Protein AF-A0A968KS22-F1 (afdb_monomer_lite)

Foldseek 3Di:
DLPPVQLVVQLVVLVVVQVVCVVDPRHDDPVNSVVSNVVSVCVSVVVVVVVVLVVVPPDDDPPPPDPPPPDPD

Organism: NCBI:txid2719988

Structure (mmCIF, N/CA/C/O backbone):
data_AF-A0A968KS22-F1
#
_entry.id   AF-A0A968KS22-F1
#
loop_
_atom_site.group_PDB
_atom_site.id
_atom_site.type_symbol
_atom_site.label_atom_id
_atom_site.label_alt_id
_atom_site.label_comp_id
_atom_site.label_asym_id
_atom_site.label_entity_id
_atom_site.label_seq_id
_atom_site.pdbx_PDB_ins_code
_atom_site.Cartn_x
_atom_site.Cartn_y
_atom_site.Cartn_z
_atom_site.occupancy
_atom_site.B_iso_or_equiv
_atom_site.auth_seq_id
_atom_site.auth_comp_id
_atom_site.auth_asym_id
_atom_site.auth_atom_id
_atom_site.pdbx_PDB_model_num
ATOM 1 N N . MET A 1 1 ? -7.869 3.589 18.337 1.00 50.97 1 MET A N 1
ATOM 2 C CA . MET A 1 1 ? -8.658 4.567 17.559 1.00 50.97 1 MET A CA 1
ATOM 3 C C . MET A 1 1 ? -8.278 4.390 16.109 1.00 50.97 1 MET A C 1
ATOM 5 O O . MET A 1 1 ? -7.099 4.169 15.858 1.00 50.97 1 MET A O 1
ATOM 9 N N . LEU A 1 2 ? -9.241 4.476 15.190 1.00 55.00 2 LEU A N 1
ATOM 10 C CA . LEU A 1 2 ? -8.952 4.535 13.761 1.00 55.00 2 LEU A CA 1
ATOM 11 C C . LEU A 1 2 ? -8.026 5.710 13.496 1.00 55.00 2 LEU A C 1
ATOM 13 O O . LEU A 1 2 ? -8.435 6.863 13.623 1.00 55.00 2 LEU A O 1
ATOM 17 N N . ASN A 1 3 ? -6.756 5.427 13.227 1.00 70.19 3 ASN A N 1
ATOM 18 C CA . ASN A 1 3 ? -5.789 6.486 13.042 1.00 70.19 3 ASN A CA 1
ATOM 19 C C . ASN A 1 3 ? -5.844 6.911 11.581 1.00 70.19 3 ASN A C 1
ATOM 21 O O . ASN A 1 3 ? -5.110 6.400 10.741 1.00 70.19 3 ASN A O 1
ATOM 25 N N . GLN A 1 4 ? -6.753 7.836 11.281 1.00 73.00 4 GLN A N 1
ATOM 26 C CA . GLN A 1 4 ? -6.841 8.500 9.983 1.00 73.00 4 GLN A CA 1
ATOM 27 C C . GLN A 1 4 ? -5.459 8.977 9.505 1.00 73.00 4 GLN A C 1
ATOM 29 O O . GLN A 1 4 ? -5.165 8.884 8.319 1.00 73.00 4 GLN A O 1
ATOM 34 N N . ALA A 1 5 ? -4.575 9.395 10.422 1.00 78.38 5 ALA A N 1
ATOM 35 C CA . ALA A 1 5 ? -3.210 9.779 10.079 1.00 78.38 5 ALA A CA 1
ATOM 36 C C . ALA A 1 5 ? -2.367 8.605 9.551 1.00 78.38 5 ALA A C 1
ATOM 38 O O . ALA A 1 5 ? -1.534 8.814 8.681 1.00 78.38 5 ALA A O 1
ATOM 39 N N . THR A 1 6 ? -2.597 7.369 10.006 1.00 81.75 6 THR A N 1
ATOM 40 C CA . THR A 1 6 ? -1.904 6.178 9.488 1.00 81.75 6 THR A CA 1
ATOM 41 C C . THR A 1 6 ? -2.301 5.879 8.044 1.00 81.75 6 THR A C 1
ATOM 43 O O . THR A 1 6 ? -1.421 5.623 7.229 1.00 81.75 6 THR A O 1
ATOM 46 N N . LEU A 1 7 ? -3.592 5.970 7.701 1.00 83.50 7 LEU A N 1
ATOM 47 C CA . LEU A 1 7 ? -4.040 5.805 6.312 1.00 83.50 7 LEU A CA 1
ATOM 48 C C . LEU A 1 7 ? -3.502 6.931 5.422 1.00 83.50 7 LEU A C 1
ATOM 50 O O . LEU A 1 7 ? -2.988 6.666 4.340 1.00 83.50 7 LEU A O 1
ATOM 54 N N . THR A 1 8 ? -3.583 8.179 5.889 1.00 86.19 8 THR A N 1
ATOM 55 C CA . THR A 1 8 ? -3.050 9.330 5.153 1.00 86.19 8 THR A CA 1
ATOM 56 C C . THR A 1 8 ? -1.550 9.183 4.899 1.00 86.19 8 THR A C 1
ATOM 58 O O . THR A 1 8 ? -1.114 9.392 3.771 1.00 86.19 8 THR A O 1
ATOM 61 N N . ASN A 1 9 ? -0.767 8.767 5.899 1.00 88.56 9 ASN A N 1
ATOM 62 C CA . ASN A 1 9 ? 0.670 8.536 5.734 1.00 88.56 9 ASN A CA 1
ATOM 63 C C . ASN A 1 9 ? 0.952 7.399 4.742 1.00 88.56 9 ASN A C 1
ATOM 65 O O . ASN A 1 9 ? 1.778 7.575 3.856 1.00 88.56 9 ASN A O 1
ATOM 69 N N . ALA A 1 10 ? 0.211 6.287 4.810 1.00 87.94 10 ALA A N 1
ATOM 70 C CA . ALA A 1 10 ? 0.368 5.187 3.858 1.00 87.94 10 ALA A CA 1
ATOM 71 C C . ALA A 1 10 ? 0.083 5.623 2.408 1.00 87.94 10 ALA A C 1
ATOM 73 O O . ALA A 1 10 ? 0.819 5.261 1.494 1.00 87.94 10 ALA A O 1
ATOM 74 N N . ILE A 1 11 ? -0.951 6.443 2.182 1.00 90.31 11 ILE A N 1
ATOM 75 C CA . ILE A 1 11 ? -1.251 6.988 0.849 1.00 90.31 11 ILE A CA 1
ATOM 76 C C . ILE A 1 11 ? -0.136 7.934 0.382 1.00 90.31 11 ILE A C 1
ATOM 78 O O . ILE A 1 11 ? 0.276 7.866 -0.777 1.00 90.31 11 ILE A O 1
ATOM 82 N N . LEU A 1 12 ? 0.370 8.800 1.267 1.00 93.25 12 LEU A N 1
ATOM 83 C CA . LEU A 1 12 ? 1.474 9.711 0.950 1.00 93.25 12 LEU A CA 1
ATOM 84 C C . LEU A 1 12 ? 2.757 8.955 0.584 1.00 93.25 12 LEU A C 1
ATOM 86 O O . LEU A 1 12 ? 3.437 9.353 -0.363 1.00 93.25 12 LEU A O 1
ATOM 90 N N . ASP A 1 13 ? 3.054 7.854 1.272 1.00 93.44 13 ASP A N 1
ATOM 91 C CA . ASP A 1 13 ? 4.212 7.005 0.983 1.00 93.44 13 ASP A CA 1
ATOM 92 C C . ASP A 1 13 ? 4.085 6.334 -0.394 1.00 93.44 13 ASP A C 1
ATOM 94 O O . ASP A 1 13 ? 5.036 6.346 -1.178 1.00 93.44 13 ASP A O 1
ATOM 98 N N . ILE A 1 14 ? 2.897 5.821 -0.741 1.00 92.19 14 ILE A N 1
ATOM 99 C CA . ILE A 1 14 ? 2.629 5.213 -2.057 1.00 92.19 14 ILE A CA 1
ATOM 100 C C . ILE A 1 14 ? 2.790 6.249 -3.177 1.00 92.19 14 ILE A C 1
ATOM 102 O O . ILE A 1 14 ? 3.459 5.986 -4.178 1.00 92.19 14 ILE A O 1
ATOM 106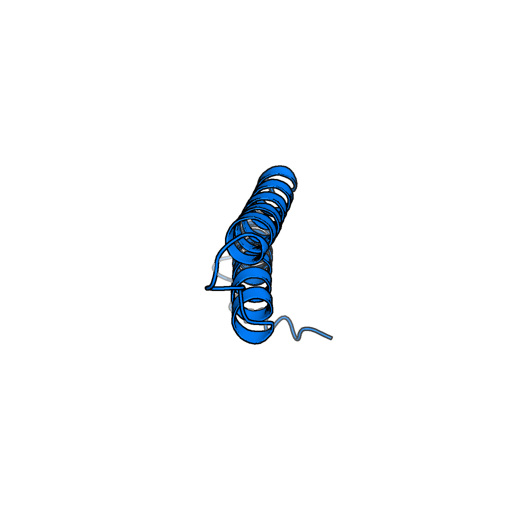 N N . VAL A 1 15 ? 2.208 7.442 -3.016 1.00 90.94 15 VAL A N 1
ATOM 107 C CA . VAL A 1 15 ? 2.295 8.515 -4.022 1.00 90.94 15 VAL A CA 1
ATOM 108 C C . VAL A 1 15 ? 3.728 9.027 -4.161 1.00 90.94 15 VAL A C 1
ATOM 110 O O . VAL A 1 15 ? 4.180 9.264 -5.281 1.00 90.94 15 VAL A O 1
ATOM 113 N N . SER A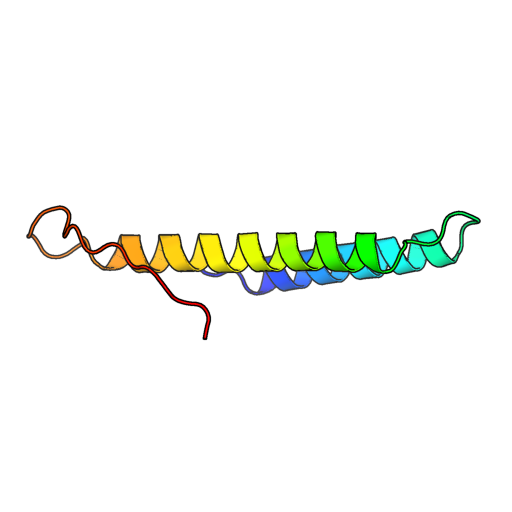 1 16 ? 4.467 9.144 -3.056 1.00 92.62 16 SER A N 1
ATOM 114 C CA . SER A 1 16 ? 5.885 9.520 -3.089 1.00 92.62 16 SER A CA 1
ATOM 115 C C . SER A 1 16 ? 6.717 8.459 -3.807 1.00 92.62 16 SER A C 1
ATOM 117 O O . SER A 1 16 ? 7.485 8.795 -4.702 1.00 92.62 16 SER A O 1
ATOM 119 N N . SER A 1 17 ? 6.487 7.173 -3.521 1.00 90.56 17 SER A N 1
ATOM 120 C CA . SER A 1 17 ? 7.154 6.067 -4.218 1.00 90.56 17 SER A CA 1
ATOM 121 C C . SER A 1 17 ? 6.848 6.051 -5.718 1.00 90.56 17 SER A C 1
ATOM 123 O O . SER A 1 17 ? 7.744 5.832 -6.533 1.00 90.56 17 SER A O 1
ATOM 125 N N . MET A 1 18 ? 5.597 6.320 -6.103 1.00 90.38 18 MET A N 1
ATOM 126 C CA . MET A 1 18 ? 5.202 6.456 -7.505 1.00 90.38 18 MET A CA 1
ATOM 127 C C . MET A 1 18 ? 5.938 7.620 -8.176 1.00 90.38 18 MET A C 1
ATOM 129 O O . MET A 1 18 ? 6.467 7.454 -9.275 1.00 90.38 18 MET A O 1
ATOM 133 N N . ASN A 1 19 ? 6.004 8.777 -7.514 1.00 89.06 19 ASN A N 1
ATOM 134 C CA . ASN A 1 19 ? 6.701 9.955 -8.019 1.00 89.06 19 ASN A CA 1
ATOM 135 C C . ASN A 1 19 ? 8.208 9.696 -8.181 1.00 89.06 19 ASN A C 1
ATOM 137 O O . ASN A 1 19 ? 8.762 9.969 -9.246 1.00 89.06 19 ASN A O 1
ATOM 141 N N . ASP A 1 20 ? 8.850 9.078 -7.190 1.00 89.56 20 ASP A N 1
ATOM 142 C CA . ASP A 1 20 ? 10.262 8.702 -7.255 1.00 89.56 20 ASP A CA 1
ATOM 143 C C . ASP A 1 20 ? 10.512 7.749 -8.426 1.00 89.56 20 ASP A C 1
ATOM 145 O O . ASP A 1 20 ? 11.345 8.024 -9.291 1.00 89.56 20 ASP A O 1
ATOM 149 N N . LYS A 1 21 ? 9.721 6.674 -8.534 1.00 88.38 21 LYS A N 1
ATOM 150 C CA . LYS A 1 21 ? 9.826 5.708 -9.635 1.00 88.38 21 LYS A CA 1
ATOM 151 C C . LYS A 1 21 ? 9.565 6.342 -11.001 1.00 88.38 21 LYS A C 1
ATOM 153 O O . LYS A 1 21 ? 10.232 5.957 -11.960 1.00 88.38 21 LYS A O 1
ATOM 158 N N . SER A 1 22 ? 8.671 7.329 -11.101 1.00 86.31 22 SER A N 1
ATOM 159 C CA . SER A 1 22 ? 8.391 8.049 -12.356 1.00 86.31 22 SER A CA 1
ATOM 160 C C . SER A 1 22 ? 9.602 8.814 -12.899 1.00 86.31 22 SER A C 1
ATOM 162 O O . SER A 1 22 ? 9.725 9.000 -14.106 1.00 86.31 22 SER A O 1
ATOM 164 N N . THR A 1 23 ? 10.522 9.214 -12.016 1.00 85.88 23 THR A N 1
ATOM 165 C CA . THR A 1 23 ? 11.765 9.909 -12.387 1.00 85.88 23 THR A CA 1
ATOM 166 C C . THR A 1 23 ? 12.905 8.945 -12.737 1.00 85.88 23 THR A C 1
ATOM 168 O O . THR A 1 23 ? 13.974 9.370 -13.174 1.00 85.88 23 THR A O 1
ATOM 171 N N . THR A 1 24 ? 12.678 7.637 -12.580 1.00 84.31 24 THR A N 1
ATOM 172 C CA . THR A 1 24 ? 13.623 6.569 -12.931 1.00 84.31 24 THR A CA 1
ATOM 173 C C . THR A 1 24 ? 13.195 5.851 -14.213 1.00 84.31 24 THR A C 1
ATOM 175 O O . THR A 1 24 ? 12.047 5.929 -14.635 1.00 84.31 24 THR A O 1
ATOM 178 N N . ASN A 1 25 ? 14.085 5.044 -14.801 1.00 79.56 25 ASN A N 1
ATOM 179 C CA . ASN A 1 25 ? 13.742 4.152 -15.923 1.00 79.56 25 ASN A CA 1
ATOM 180 C C . ASN A 1 25 ? 12.858 2.948 -15.514 1.00 79.56 25 ASN A C 1
ATOM 182 O O . ASN A 1 25 ? 12.775 1.966 -16.248 1.00 79.56 25 ASN A O 1
ATOM 186 N N . SER A 1 26 ? 12.233 2.992 -14.336 1.00 81.19 26 SER A N 1
ATOM 187 C CA . SER A 1 26 ? 11.366 1.944 -13.799 1.00 81.19 26 SER A CA 1
ATOM 188 C C . SER A 1 26 ? 10.104 2.561 -13.178 1.00 81.19 26 SER A C 1
ATOM 190 O O . SER A 1 26 ? 9.921 2.466 -11.959 1.00 81.19 26 SER A O 1
ATOM 192 N N . PRO A 1 27 ? 9.235 3.201 -13.984 1.00 86.62 27 PRO A N 1
ATOM 193 C CA . PRO A 1 27 ? 7.985 3.767 -13.491 1.00 86.62 27 PRO A CA 1
ATOM 194 C C . PRO A 1 27 ? 7.118 2.688 -12.837 1.00 86.62 27 PRO A C 1
ATOM 196 O O . PRO A 1 27 ? 7.102 1.532 -13.264 1.00 86.62 27 PRO A O 1
ATOM 199 N N . MET A 1 28 ? 6.397 3.075 -11.785 1.00 89.50 28 MET A N 1
ATOM 200 C CA . MET A 1 28 ? 5.420 2.196 -11.147 1.00 89.50 28 MET A CA 1
ATOM 201 C C . MET A 1 28 ? 4.295 1.894 -12.141 1.00 89.50 28 MET A C 1
ATOM 203 O O . MET A 1 28 ? 3.756 2.811 -12.756 1.00 89.50 28 MET A O 1
ATOM 207 N N . ALA A 1 29 ? 3.937 0.620 -12.300 1.00 91.69 29 ALA A N 1
ATOM 208 C CA . ALA A 1 29 ? 2.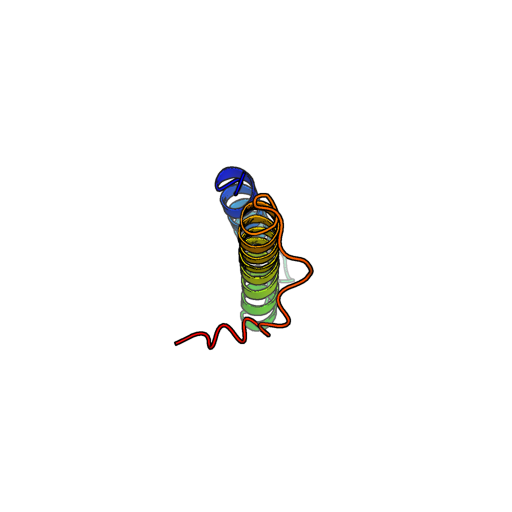791 0.245 -13.120 1.00 91.69 29 ALA A CA 1
ATOM 209 C C . ALA A 1 29 ? 1.477 0.583 -12.399 1.00 91.69 29 ALA A C 1
ATOM 211 O O . ALA A 1 29 ? 1.377 0.405 -11.184 1.00 91.69 29 ALA A O 1
ATOM 212 N N . ASP A 1 30 ? 0.435 0.951 -13.144 1.00 85.62 30 ASP A N 1
ATOM 213 C CA . ASP A 1 30 ? -0.892 1.254 -12.580 1.00 85.62 30 ASP A CA 1
ATOM 214 C C . ASP A 1 30 ? -1.440 0.104 -11.719 1.00 85.62 30 ASP A C 1
ATOM 216 O O . ASP A 1 30 ? -2.051 0.325 -10.675 1.00 85.62 30 ASP A O 1
ATOM 220 N N . ALA A 1 31 ? -1.169 -1.143 -12.121 1.00 88.12 31 ALA A N 1
ATOM 221 C CA . ALA A 1 31 ? -1.542 -2.333 -11.360 1.00 88.12 31 ALA A CA 1
ATOM 222 C C . ALA A 1 31 ? -0.796 -2.436 -10.017 1.00 88.12 31 ALA A C 1
ATOM 224 O O . ALA A 1 31 ? -1.373 -2.866 -9.021 1.00 88.12 31 ALA A O 1
ATOM 225 N N . GLU A 1 32 ? 0.477 -2.035 -9.970 1.00 91.12 32 GLU A N 1
ATOM 226 C CA . GLU A 1 32 ? 1.262 -2.004 -8.733 1.00 91.12 32 GLU A CA 1
ATOM 227 C C . GLU A 1 32 ? 0.712 -0.936 -7.780 1.00 91.12 32 GLU A C 1
ATOM 229 O O . GLU A 1 32 ? 0.472 -1.232 -6.609 1.00 91.12 32 GLU A O 1
ATOM 234 N N . PHE A 1 33 ? 0.427 0.264 -8.293 1.00 89.81 33 PHE A N 1
ATOM 235 C CA . PHE A 1 33 ? -0.196 1.342 -7.524 1.00 89.81 33 PHE A CA 1
ATOM 236 C C . PHE A 1 33 ? -1.561 0.925 -6.954 1.00 89.81 33 PHE A C 1
ATOM 238 O O . PHE A 1 33 ? -1.807 1.067 -5.755 1.00 89.81 33 PHE A O 1
ATOM 245 N N . ALA A 1 34 ? -2.431 0.350 -7.792 1.00 86.00 34 ALA A N 1
ATOM 246 C CA . ALA A 1 34 ? -3.753 -0.111 -7.378 1.00 86.00 34 ALA A CA 1
ATOM 247 C C . ALA A 1 34 ? -3.676 -1.186 -6.282 1.00 86.00 34 ALA A C 1
ATOM 249 O O . ALA A 1 34 ? -4.439 -1.131 -5.317 1.00 86.00 34 ALA A O 1
ATOM 250 N N . ASN A 1 35 ? -2.730 -2.125 -6.389 1.00 90.75 35 ASN A N 1
ATOM 251 C CA . ASN A 1 35 ? -2.522 -3.165 -5.380 1.00 90.75 35 ASN A CA 1
ATOM 252 C C . ASN A 1 35 ? -2.051 -2.586 -4.038 1.00 90.75 35 ASN A C 1
ATOM 254 O O . ASN A 1 35 ? -2.570 -2.975 -2.990 1.00 90.75 35 ASN A O 1
ATOM 258 N N . GLN A 1 36 ? -1.105 -1.642 -4.053 1.00 89.88 36 GLN A N 1
ATOM 259 C CA . GLN A 1 36 ? -0.624 -0.997 -2.826 1.00 89.88 36 GLN A CA 1
ATOM 260 C C . GLN A 1 36 ? -1.728 -0.175 -2.149 1.00 89.88 36 GLN A C 1
ATOM 262 O O . GLN A 1 36 ? -1.921 -0.276 -0.936 1.00 89.88 36 GLN A O 1
ATOM 267 N N . LEU A 1 37 ? -2.507 0.580 -2.930 1.00 87.94 37 LEU A N 1
ATOM 268 C CA . LEU A 1 37 ? -3.629 1.364 -2.416 1.00 87.94 37 LEU A CA 1
ATOM 269 C C . LEU A 1 37 ? -4.726 0.469 -1.823 1.00 87.94 37 LEU A C 1
ATOM 271 O O . LEU A 1 37 ? -5.225 0.742 -0.731 1.00 87.94 37 LEU A O 1
ATOM 275 N N . ALA A 1 38 ? -5.080 -0.620 -2.511 1.00 87.62 38 ALA A N 1
ATOM 276 C CA . ALA A 1 38 ? -6.065 -1.579 -2.020 1.00 87.62 38 ALA A CA 1
ATOM 277 C C . ALA A 1 38 ? -5.620 -2.233 -0.703 1.00 87.62 38 ALA A C 1
ATOM 279 O O . ALA A 1 38 ? -6.441 -2.375 0.203 1.00 87.62 38 ALA A O 1
ATOM 280 N N . SER A 1 39 ? -4.332 -2.569 -0.565 1.00 87.69 39 SER A N 1
ATOM 281 C CA . SER A 1 39 ? -3.774 -3.109 0.682 1.00 87.69 39 SER A CA 1
ATOM 282 C C . SER A 1 39 ? -3.888 -2.108 1.833 1.00 87.69 39 SER A C 1
ATOM 284 O O . SER A 1 39 ? -4.398 -2.454 2.894 1.00 87.69 39 SER A O 1
ATOM 286 N N . ALA A 1 40 ? -3.501 -0.847 1.613 1.00 85.69 40 ALA A N 1
ATOM 287 C CA . ALA A 1 40 ? -3.579 0.191 2.642 1.00 85.69 40 ALA A CA 1
ATOM 288 C C . ALA A 1 40 ? -5.025 0.452 3.106 1.00 85.69 40 ALA A C 1
ATOM 290 O O . ALA A 1 40 ? -5.285 0.625 4.300 1.00 85.69 40 ALA A O 1
ATOM 291 N N . ILE A 1 41 ? -5.985 0.444 2.174 1.00 84.44 41 ILE A N 1
ATOM 292 C CA . ILE A 1 41 ? -7.414 0.567 2.492 1.00 84.44 41 ILE A CA 1
ATOM 293 C C . ILE A 1 4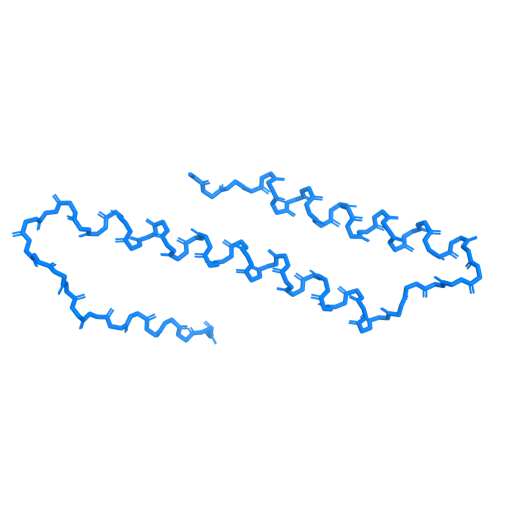1 ? -7.910 -0.672 3.245 1.00 84.44 41 ILE A C 1
ATOM 295 O O . ILE A 1 41 ? -8.643 -0.532 4.224 1.00 84.44 41 ILE A O 1
ATOM 299 N N . HIS A 1 42 ? -7.511 -1.876 2.823 1.00 83.31 42 HIS A N 1
ATOM 300 C CA . HIS A 1 42 ? -7.883 -3.117 3.498 1.00 83.31 42 HIS A CA 1
ATOM 301 C C . HIS A 1 42 ? -7.400 -3.136 4.950 1.00 83.31 42 HIS A C 1
ATOM 303 O O . HIS A 1 42 ? -8.196 -3.416 5.843 1.00 83.31 42 HIS A O 1
ATOM 309 N N . ASP A 1 43 ? -6.145 -2.765 5.199 1.00 82.44 43 ASP A N 1
ATOM 310 C CA . ASP A 1 43 ? -5.566 -2.698 6.543 1.00 82.44 43 ASP A CA 1
ATOM 311 C C . ASP A 1 43 ? -6.263 -1.650 7.415 1.00 82.44 43 ASP A C 1
ATOM 313 O O . ASP A 1 43 ? -6.479 -1.854 8.611 1.00 82.44 43 ASP A O 1
ATOM 317 N N . TYR A 1 44 ? -6.671 -0.524 6.831 1.00 79.94 44 TYR A N 1
ATOM 318 C CA . TYR A 1 44 ? -7.448 0.485 7.544 1.00 79.94 44 TYR A CA 1
ATOM 319 C C . TYR A 1 44 ? -8.846 -0.022 7.929 1.00 79.94 44 TYR A C 1
ATOM 321 O O . TYR A 1 44 ? -9.266 0.120 9.080 1.00 79.94 44 TYR A O 1
ATOM 329 N N . VAL A 1 45 ? -9.563 -0.637 6.985 1.00 77.56 45 VAL A N 1
ATOM 330 C CA . VAL A 1 45 ? -10.923 -1.152 7.200 1.00 77.56 45 VAL A CA 1
ATOM 331 C C . VAL A 1 45 ? -10.921 -2.360 8.137 1.00 77.56 45 VAL A C 1
ATOM 333 O O . VAL A 1 45 ? -11.792 -2.459 9.001 1.00 77.56 45 VAL A O 1
ATOM 336 N N . SER A 1 46 ? -9.951 -3.267 8.026 1.00 74.44 46 SER A N 1
ATOM 337 C CA . SER A 1 46 ? -9.846 -4.440 8.899 1.00 74.44 46 SER A CA 1
ATOM 338 C C . SER A 1 46 ? -9.586 -4.021 10.347 1.00 74.44 46 SER A C 1
ATOM 340 O O . SER A 1 46 ? -10.313 -4.445 11.246 1.00 74.44 46 SER A O 1
ATOM 342 N N . ASN A 1 47 ? -8.665 -3.080 10.573 1.00 67.50 47 ASN A N 1
ATOM 343 C CA . ASN A 1 47 ? -8.427 -2.499 11.893 1.00 67.50 47 ASN A CA 1
ATOM 344 C C . ASN A 1 47 ? -9.656 -1.745 12.431 1.00 67.50 47 ASN A C 1
ATOM 346 O O . ASN A 1 47 ? -9.907 -1.761 13.636 1.00 67.50 47 ASN A O 1
ATOM 350 N N . ALA A 1 48 ? -10.463 -1.131 11.559 1.00 62.78 48 ALA A N 1
ATOM 351 C CA . ALA A 1 48 ? -11.736 -0.523 11.951 1.00 62.78 48 ALA A CA 1
ATOM 352 C C . ALA A 1 48 ? -12.767 -1.537 12.406 1.00 62.78 48 ALA A C 1
ATOM 354 O O . ALA A 1 48 ? -13.422 -1.351 13.431 1.00 62.78 48 ALA A O 1
ATOM 355 N N . THR A 1 49 ? -12.875 -2.622 11.653 1.00 56.75 49 THR A N 1
ATOM 356 C CA . THR A 1 49 ? -13.835 -3.690 11.906 1.00 56.75 49 THR A CA 1
ATOM 357 C C . THR A 1 49 ? -13.507 -4.401 13.221 1.00 56.75 49 THR A C 1
ATOM 359 O O . THR A 1 49 ? -14.400 -4.612 14.037 1.00 56.75 49 THR A O 1
ATOM 362 N N . VAL A 1 50 ? -12.220 -4.655 13.496 1.00 54.12 50 VAL A N 1
ATOM 363 C CA . VAL A 1 50 ? -11.752 -5.222 14.776 1.00 54.12 50 VAL A CA 1
ATOM 364 C C . VAL A 1 50 ? -12.078 -4.305 15.959 1.00 54.12 50 VAL A C 1
ATOM 366 O O . VAL A 1 50 ? -12.466 -4.787 17.024 1.00 54.12 50 VAL A O 1
ATOM 369 N N . MET A 1 51 ? -11.961 -2.981 15.791 1.00 47.78 51 MET A N 1
ATOM 370 C CA . MET A 1 51 ? -12.320 -2.031 16.848 1.00 47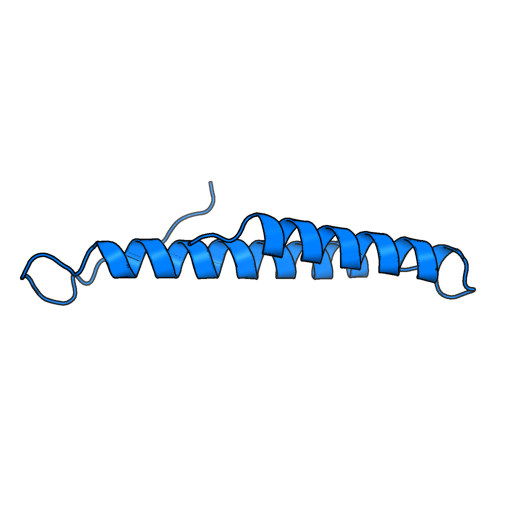.78 51 MET A CA 1
ATOM 371 C C . MET A 1 51 ? -13.826 -2.023 17.141 1.00 47.78 51 MET A C 1
ATOM 373 O O . MET A 1 51 ? -14.204 -1.962 18.307 1.00 47.78 51 MET A O 1
ATOM 377 N N . VAL A 1 52 ? -14.694 -2.109 16.127 1.00 48.25 52 VAL A N 1
ATOM 378 C CA . VAL A 1 52 ? -16.151 -2.190 16.347 1.00 48.25 52 VAL A CA 1
ATOM 379 C C . VAL A 1 52 ? -16.515 -3.462 17.120 1.00 48.25 52 VAL A C 1
ATOM 381 O O . VAL A 1 52 ? -17.312 -3.394 18.052 1.00 48.25 52 VAL A O 1
ATOM 384 N N . ASP A 1 53 ? -15.875 -4.590 16.811 1.00 47.59 53 ASP A N 1
ATOM 385 C CA . ASP A 1 53 ? -16.148 -5.874 17.471 1.00 47.59 53 ASP A CA 1
ATOM 386 C C . ASP A 1 53 ? -15.676 -5.903 18.942 1.00 47.59 53 ASP A C 1
ATOM 388 O O . ASP A 1 53 ? -16.303 -6.507 19.812 1.00 47.59 53 ASP A O 1
ATOM 392 N N . THR A 1 54 ? -14.621 -5.151 19.283 1.00 44.53 54 THR A N 1
ATOM 393 C CA . THR A 1 54 ? -14.126 -5.067 20.672 1.00 44.53 54 THR A CA 1
ATOM 394 C C . THR A 1 54 ? -14.973 -4.183 21.593 1.00 44.53 54 THR A C 1
ATOM 396 O O . THR A 1 54 ? -14.955 -4.395 22.806 1.00 44.53 54 THR A O 1
ATOM 399 N N . PHE A 1 55 ? -15.756 -3.231 21.070 1.00 41.22 55 PHE A N 1
ATOM 400 C CA . PHE A 1 55 ? -16.654 -2.409 21.900 1.00 41.22 55 PHE A CA 1
ATOM 401 C C . PHE A 1 55 ? -18.001 -3.088 22.206 1.00 41.22 55 PHE A C 1
ATOM 403 O O . PHE A 1 55 ? -18.633 -2.753 23.212 1.00 41.22 55 PHE A O 1
ATOM 410 N N . VAL A 1 56 ? -18.427 -4.071 21.403 1.00 44.72 56 VAL A N 1
ATOM 411 C CA . VAL A 1 56 ? -19.735 -4.742 21.556 1.00 44.72 56 VAL A CA 1
ATOM 412 C C . VAL A 1 56 ? -19.718 -5.845 22.632 1.00 44.72 56 VAL A C 1
ATOM 414 O O . VAL A 1 56 ? -20.769 -6.243 23.127 1.00 44.72 56 VAL A O 1
ATOM 417 N N . ALA A 1 57 ? -18.546 -6.267 23.113 1.00 47.28 57 ALA A N 1
ATOM 418 C CA . ALA A 1 57 ? -18.419 -7.323 24.124 1.00 47.28 57 ALA A CA 1
ATOM 419 C C . ALA A 1 57 ? -18.380 -6.839 25.595 1.00 47.28 57 ALA A C 1
ATOM 421 O O . ALA A 1 57 ? -18.066 -7.629 26.484 1.00 47.28 57 ALA A O 1
ATOM 422 N N . SER A 1 58 ? -18.679 -5.567 25.897 1.00 43.97 58 SER A N 1
ATOM 423 C CA . SER A 1 58 ? -18.558 -5.039 27.275 1.00 43.97 58 SER A CA 1
ATOM 424 C C . SER A 1 58 ? -19.819 -5.146 28.147 1.00 43.97 58 SER A C 1
ATOM 426 O O . SER A 1 58 ? -19.752 -4.834 29.331 1.00 43.97 58 SER A O 1
ATOM 428 N N . ASN A 1 59 ? -20.933 -5.681 27.631 1.00 46.25 59 ASN A N 1
ATOM 429 C CA . ASN A 1 59 ? -22.131 -5.976 28.430 1.00 46.25 59 ASN A CA 1
ATOM 430 C C . ASN A 1 59 ? -22.513 -7.468 28.372 1.00 46.25 59 ASN A C 1
ATOM 432 O O . ASN A 1 59 ? -23.481 -7.867 27.736 1.00 46.25 59 ASN A O 1
ATOM 436 N N . GLY A 1 60 ? -21.739 -8.299 29.074 1.00 45.69 60 GLY A N 1
ATOM 437 C CA . GLY A 1 60 ? -22.275 -9.397 29.893 1.00 45.69 60 GLY A CA 1
ATOM 438 C C . GLY A 1 60 ? -23.009 -10.582 29.247 1.00 45.69 60 GLY A C 1
ATOM 439 O O . GLY A 1 60 ? -23.720 -11.265 29.979 1.00 45.69 60 GLY A O 1
ATOM 440 N N . ALA A 1 61 ? -22.864 -10.884 27.953 1.00 45.84 61 ALA A N 1
ATOM 441 C CA . ALA A 1 61 ? -23.592 -12.015 27.356 1.00 45.84 61 ALA A CA 1
ATOM 442 C C . ALA A 1 61 ? -22.827 -12.772 26.254 1.00 45.84 61 ALA A C 1
ATOM 444 O O . ALA A 1 61 ? -23.338 -12.932 25.154 1.00 45.84 61 ALA A O 1
ATOM 445 N N . GLY A 1 62 ? -21.632 -13.288 26.566 1.00 42.53 62 GLY A N 1
ATOM 446 C CA . GLY A 1 62 ? -20.927 -14.282 25.738 1.00 42.53 62 GLY A CA 1
ATOM 447 C C . GLY A 1 62 ? -20.553 -13.830 24.312 1.00 42.53 62 GLY A C 1
ATOM 448 O O . GLY A 1 62 ? -20.905 -12.735 23.878 1.00 42.53 62 GLY A O 1
ATOM 449 N N . PRO A 1 63 ? -19.792 -14.646 23.560 1.00 47.47 63 PRO A N 1
ATOM 450 C CA . PRO A 1 63 ? -19.518 -14.364 22.159 1.00 47.47 63 PRO A CA 1
ATOM 451 C C . PRO A 1 63 ? -20.82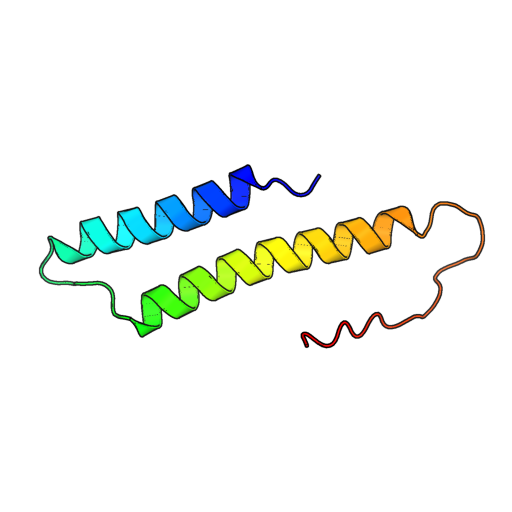1 -14.526 21.376 1.00 47.47 63 PRO A C 1
ATOM 453 O O . PRO A 1 63 ? -21.281 -15.642 21.123 1.00 47.47 63 PRO A O 1
ATOM 456 N N . VAL A 1 64 ? -21.447 -13.410 21.010 1.00 48.72 64 VAL A N 1
ATOM 457 C CA . VAL A 1 64 ? -22.554 -13.433 20.060 1.00 48.72 64 VAL A CA 1
ATOM 458 C C . VAL A 1 64 ? -21.946 -13.879 18.738 1.00 48.72 64 VAL A C 1
ATOM 460 O O . VAL A 1 64 ? -21.209 -13.139 18.098 1.00 48.72 64 VAL A O 1
ATOM 463 N N . SER A 1 65 ? -22.222 -15.126 18.359 1.00 45.69 65 SER A N 1
ATOM 464 C CA . SER A 1 65 ? -21.980 -15.692 17.032 1.00 45.69 65 SER A CA 1
ATOM 465 C C . SER A 1 65 ? -22.833 -14.939 15.999 1.00 45.69 65 SER A C 1
ATOM 467 O O . SER A 1 65 ? -23.791 -15.465 15.435 1.00 45.69 65 SER A O 1
ATOM 469 N N . GLY A 1 66 ? -22.525 -13.667 15.787 1.00 44.97 66 GLY A N 1
ATOM 470 C CA . GLY A 1 66 ? -22.959 -12.886 14.653 1.00 44.97 66 GLY A CA 1
ATOM 471 C C . GLY A 1 66 ? -21.756 -12.774 13.746 1.00 44.97 66 GLY A C 1
ATOM 472 O O . GLY A 1 66 ? -20.907 -11.917 13.955 1.00 44.97 66 GLY A O 1
ATOM 473 N N . THR A 1 67 ? -21.656 -13.646 12.747 1.00 45.22 67 THR A N 1
ATOM 474 C CA . THR A 1 67 ? -20.823 -13.369 11.579 1.00 45.22 67 THR A CA 1
ATOM 475 C C . THR A 1 67 ? -21.262 -12.018 11.031 1.00 45.22 67 THR A C 1
ATOM 477 O O . THR A 1 67 ? -22.267 -11.929 10.323 1.00 45.22 67 THR A O 1
ATOM 480 N N . ALA A 1 68 ? -20.535 -10.958 11.383 1.00 48.53 68 ALA A N 1
ATOM 481 C CA . ALA A 1 68 ? -20.625 -9.671 10.726 1.00 48.53 68 ALA A CA 1
ATOM 482 C C . ALA A 1 68 ? -20.025 -9.849 9.329 1.00 48.53 68 ALA A C 1
ATOM 484 O O . ALA A 1 68 ? -18.909 -9.435 9.030 1.00 48.53 68 ALA A O 1
ATOM 485 N N . THR A 1 69 ? -20.770 -10.530 8.458 1.00 46.44 69 THR A N 1
ATOM 486 C CA . THR A 1 69 ? -20.565 -10.474 7.020 1.00 46.44 69 THR A CA 1
ATOM 487 C C . THR A 1 69 ? -20.980 -9.072 6.595 1.00 46.44 69 THR A C 1
ATOM 489 O O . THR A 1 69 ? -22.086 -8.848 6.105 1.00 46.44 69 THR A O 1
ATOM 492 N N . GLY A 1 70 ? -20.095 -8.107 6.846 1.00 40.94 70 GLY A N 1
ATOM 493 C CA . GLY A 1 70 ? -20.142 -6.799 6.224 1.00 40.94 70 GLY A CA 1
ATOM 494 C C . GLY A 1 70 ? -19.979 -7.008 4.728 1.00 40.94 70 GLY A C 1
ATOM 495 O O . GLY A 1 70 ? -18.865 -7.089 4.218 1.00 40.94 70 GLY A O 1
ATOM 496 N N . LYS A 1 71 ? -21.101 -7.164 4.020 1.00 37.06 71 LYS A N 1
ATOM 497 C CA . LYS A 1 71 ? -21.122 -6.937 2.582 1.00 37.06 71 LYS A CA 1
ATOM 498 C C . LYS A 1 71 ? -20.699 -5.489 2.378 1.00 37.06 71 LYS A C 1
ATOM 500 O O . LYS A 1 71 ? -21.389 -4.582 2.829 1.00 37.06 71 LYS A O 1
ATOM 505 N N . LEU A 1 72 ? -19.563 -5.311 1.716 1.00 41.53 72 LEU A N 1
ATOM 506 C CA . LEU A 1 72 ? -19.221 -4.067 1.049 1.00 41.53 72 LEU A CA 1
ATOM 507 C C . LEU A 1 72 ? -20.274 -3.856 -0.051 1.00 41.53 72 LEU A C 1
ATOM 509 O O . LEU A 1 72 ? -20.192 -4.480 -1.109 1.00 41.53 72 LEU A O 1
ATOM 513 N N . LEU A 1 73 ? -21.301 -3.064 0.246 1.00 37.53 73 LEU A N 1
ATOM 514 C CA . LEU A 1 73 ? -22.164 -2.402 -0.729 1.00 37.53 73 LEU A CA 1
ATOM 515 C C . LEU A 1 73 ? -22.241 -0.928 -0.344 1.00 37.53 73 LEU A C 1
ATOM 517 O O . LEU A 1 73 ? -22.568 -0.664 0.835 1.00 37.53 73 LEU A O 1
#

Radius of gyration: 17.63 Å; chains: 1; bounding box: 37×26×46 Å

pLDDT: mean 70.75, std 19.78, range [37.06, 93.44]

Sequence (73 aa):
MLNQATLTNAILDIVSSMNDKSTTNSPMADAEFANQLASAIHDYVSNATVMVDTFVASNGAGPVSGTATGKLL

Secondary structure (DSSP, 8-state):
---HHHHHHHHHHHHHHHHHHHTTTSPPPHHHHHHHHHHHHHHHHHHHHHHHHHHHTTSSS------------